Protein AF-A0A547L3U6-F1 (afdb_monomer)

Solvent-accessible surface area (backbone atoms only — not comparable to full-atom values): 7436 Å² total; per-residue (Å²): 135,58,73,70,59,54,54,52,52,52,54,49,54,49,52,53,51,51,55,55,46,50,54,51,51,52,53,52,50,51,53,48,51,51,52,52,48,46,75,75,32,57,69,50,43,13,51,45,28,63,40,38,70,60,52,52,52,50,51,53,53,52,52,51,52,50,51,52,50,53,49,53,49,51,51,53,51,49,55,51,42,58,74,77,47,84,51,69,66,59,55,49,50,54,52,50,53,49,52,54,50,50,51,51,52,50,51,52,51,52,52,51,51,51,51,53,51,50,45,45,74,37,28,35,49,88,77,38,42,72,57,75,73,82,88,127

pLDDT: mean 79.21, std 7.78, range [50.53, 88.44]

Structure (mmCIF, N/CA/C/O backbone):
data_AF-A0A547L3U6-F1
#
_entry.id   AF-A0A547L3U6-F1
#
loop_
_atom_site.group_PDB
_atom_site.id
_atom_site.type_symbol
_atom_site.label_atom_id
_atom_site.label_alt_id
_atom_site.label_comp_id
_atom_site.label_asym_id
_atom_site.label_entity_id
_atom_site.label_seq_id
_atom_site.pdbx_PDB_ins_code
_atom_site.Cartn_x
_atom_site.Cartn_y
_atom_site.Cartn_z
_atom_site.occupancy
_atom_site.B_iso_or_equiv
_atom_site.auth_seq_id
_atom_site.auth_comp_id
_atom_site.auth_asym_id
_atom_site.auth_atom_id
_atom_site.pdbx_PDB_model_num
ATOM 1 N N . MET A 1 1 ? 21.358 -6.675 -31.779 1.00 52.66 1 MET A N 1
ATOM 2 C CA . MET A 1 1 ? 21.592 -6.978 -30.351 1.00 52.66 1 MET A CA 1
ATOM 3 C C . MET A 1 1 ? 22.461 -8.216 -30.262 1.00 52.66 1 MET A C 1
ATOM 5 O O . MET A 1 1 ? 22.223 -9.149 -31.018 1.00 52.66 1 MET A O 1
ATOM 9 N N . THR A 1 2 ? 23.494 -8.208 -29.425 1.00 59.09 2 THR A N 1
ATOM 10 C CA . THR A 1 2 ? 24.312 -9.402 -29.169 1.00 59.09 2 THR A CA 1
ATOM 11 C C . THR A 1 2 ? 23.582 -10.297 -28.164 1.00 59.09 2 THR A C 1
ATOM 13 O O . THR A 1 2 ? 22.822 -9.799 -27.337 1.00 59.09 2 THR A O 1
ATOM 16 N N . ALA A 1 3 ? 23.788 -11.616 -28.205 1.00 62.16 3 ALA A N 1
ATOM 17 C CA . ALA A 1 3 ? 23.148 -12.536 -27.252 1.00 62.16 3 ALA A CA 1
ATOM 18 C C . ALA A 1 3 ? 23.397 -12.119 -25.783 1.00 62.16 3 ALA A C 1
ATOM 20 O O . ALA A 1 3 ? 22.480 -12.119 -24.970 1.00 62.16 3 ALA A O 1
ATOM 21 N N . ALA A 1 4 ? 24.595 -11.599 -25.491 1.00 62.72 4 ALA A N 1
ATOM 22 C CA . ALA A 1 4 ? 24.969 -11.083 -24.175 1.00 62.72 4 ALA A CA 1
ATOM 23 C C . ALA A 1 4 ? 24.121 -9.887 -23.689 1.00 62.72 4 ALA A C 1
ATOM 25 O O . ALA A 1 4 ? 23.861 -9.778 -22.492 1.00 62.72 4 ALA A O 1
ATOM 26 N N . SER A 1 5 ? 23.667 -8.995 -24.585 1.00 62.53 5 SER A N 1
ATOM 27 C CA . SER A 1 5 ? 22.801 -7.872 -24.189 1.00 62.53 5 SER A CA 1
ATOM 28 C C . SER A 1 5 ? 21.375 -8.334 -23.873 1.00 62.53 5 SER A C 1
ATOM 30 O O . SER A 1 5 ? 20.737 -7.785 -22.981 1.00 62.53 5 SER A O 1
ATOM 32 N N . SER A 1 6 ? 20.894 -9.370 -24.571 1.00 65.19 6 SER A N 1
ATOM 33 C CA . SER A 1 6 ? 19.581 -9.976 -24.319 1.00 65.19 6 SER A CA 1
ATOM 34 C C . SER A 1 6 ? 19.544 -10.707 -22.973 1.00 65.19 6 SER A C 1
ATOM 36 O O . SER A 1 6 ? 18.589 -10.553 -22.214 1.00 65.19 6 SER A O 1
ATOM 38 N N . ASP A 1 7 ? 20.597 -11.460 -22.644 1.00 72.81 7 ASP A N 1
ATOM 39 C CA . ASP A 1 7 ? 20.677 -12.206 -21.383 1.00 72.81 7 ASP A CA 1
ATOM 40 C C . ASP A 1 7 ? 20.774 -11.276 -20.163 1.00 72.81 7 ASP A C 1
ATOM 42 O O . ASP A 1 7 ? 20.123 -11.518 -19.143 1.00 72.81 7 ASP A O 1
ATOM 46 N N . MET A 1 8 ? 21.520 -10.167 -20.271 1.00 71.00 8 MET A N 1
ATOM 47 C CA . MET A 1 8 ? 21.554 -9.144 -19.217 1.00 71.00 8 MET A CA 1
ATOM 48 C C . MET A 1 8 ? 20.192 -8.470 -19.016 1.00 71.00 8 MET A C 1
ATOM 50 O O . MET A 1 8 ? 19.767 -8.304 -17.872 1.00 71.00 8 MET A O 1
ATOM 54 N N . ALA A 1 9 ? 19.492 -8.110 -20.096 1.00 65.25 9 ALA A N 1
ATOM 55 C CA . ALA A 1 9 ? 18.172 -7.486 -20.011 1.00 65.25 9 ALA A CA 1
ATOM 56 C C . ALA A 1 9 ? 17.134 -8.421 -19.362 1.00 65.25 9 ALA A C 1
ATOM 58 O O . ALA A 1 9 ? 16.342 -7.988 -18.522 1.00 65.25 9 ALA A O 1
ATOM 59 N N . LEU A 1 10 ? 17.178 -9.719 -19.685 1.00 72.06 10 LEU A N 1
ATOM 60 C CA . LEU A 1 10 ? 16.300 -10.727 -19.090 1.00 72.06 10 LEU A CA 1
ATOM 61 C C . LEU A 1 10 ? 16.578 -10.920 -17.589 1.00 72.06 10 LEU A C 1
ATOM 63 O O . LEU A 1 10 ? 15.647 -10.948 -16.781 1.00 72.06 10 LEU A O 1
ATOM 67 N N . ALA A 1 11 ? 17.854 -11.024 -17.203 1.00 76.19 11 ALA A N 1
ATOM 68 C CA . ALA A 1 11 ? 18.253 -11.150 -15.801 1.00 76.19 11 ALA A CA 1
ATOM 69 C C . ALA A 1 11 ? 17.851 -9.912 -14.981 1.00 76.19 11 ALA A C 1
ATOM 71 O O . ALA A 1 11 ? 17.347 -10.042 -13.863 1.00 76.19 11 ALA A O 1
ATOM 72 N N . TYR A 1 12 ? 18.014 -8.720 -15.558 1.00 71.75 12 TYR A N 1
ATOM 73 C CA . TYR A 1 12 ? 17.575 -7.462 -14.962 1.00 71.75 12 TYR A CA 1
ATOM 74 C C . TYR A 1 12 ? 16.058 -7.435 -14.738 1.00 71.75 12 TYR A C 1
ATOM 76 O O . TYR A 1 12 ? 15.601 -7.225 -13.613 1.00 71.75 12 TYR A O 1
ATOM 84 N N . ALA A 1 13 ? 15.274 -7.726 -15.782 1.00 69.06 13 ALA A N 1
ATOM 85 C CA . ALA A 1 13 ? 13.814 -7.738 -15.710 1.00 69.06 13 ALA A CA 1
ATOM 86 C C . ALA A 1 13 ? 13.291 -8.730 -14.657 1.00 69.06 13 ALA A C 1
ATOM 88 O O . ALA A 1 13 ? 12.346 -8.420 -13.927 1.00 69.06 13 ALA A O 1
ATOM 89 N N . LYS A 1 14 ? 13.933 -9.898 -14.533 1.00 75.69 14 LYS A N 1
ATOM 90 C CA . LYS A 1 14 ? 13.597 -10.901 -13.516 1.00 75.69 14 LYS A CA 1
ATOM 91 C C . LYS A 1 14 ? 13.845 -10.387 -12.096 1.00 75.69 14 LYS A C 1
ATOM 93 O O . LYS A 1 14 ? 12.939 -10.438 -11.270 1.00 75.69 14 LYS A O 1
ATOM 98 N N . ASN A 1 15 ? 15.031 -9.843 -11.826 1.00 78.00 15 ASN A N 1
ATOM 99 C CA . ASN A 1 15 ? 15.369 -9.315 -10.501 1.00 78.00 15 ASN A CA 1
ATOM 100 C C . ASN A 1 15 ? 14.458 -8.140 -10.102 1.00 78.00 15 ASN A C 1
ATOM 102 O O . ASN A 1 15 ? 14.024 -8.061 -8.953 1.00 78.00 15 ASN A O 1
ATOM 106 N N . TYR A 1 16 ? 14.119 -7.266 -11.056 1.00 70.38 16 TYR A N 1
ATOM 107 C CA . TYR A 1 16 ? 13.161 -6.177 -10.856 1.00 70.38 16 TYR A CA 1
ATOM 108 C C . TYR A 1 16 ? 11.767 -6.695 -10.471 1.00 70.38 16 TYR A C 1
ATOM 110 O O . TYR A 1 16 ? 11.128 -6.193 -9.538 1.00 70.38 16 TYR A O 1
ATOM 118 N N . TRP A 1 17 ? 11.2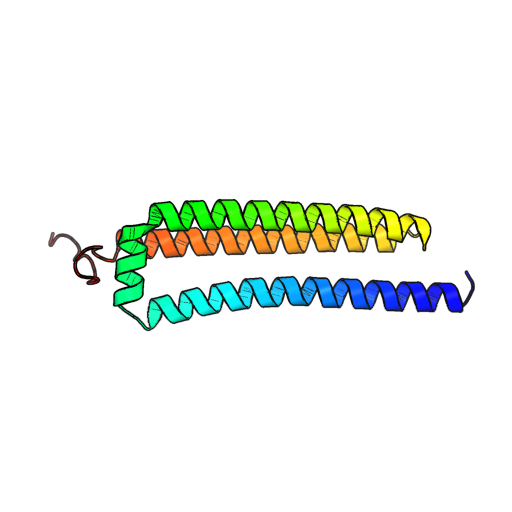86 -7.715 -11.184 1.00 74.31 17 TRP A N 1
ATOM 119 C CA . TRP A 1 17 ? 9.995 -8.332 -10.903 1.00 74.31 17 TRP A CA 1
ATOM 120 C C . TRP A 1 17 ? 9.967 -8.977 -9.513 1.00 74.31 17 TRP A C 1
ATOM 122 O O . TRP A 1 17 ? 9.042 -8.721 -8.738 1.00 74.31 17 TRP A O 1
ATOM 132 N N . ASP A 1 18 ? 11.009 -9.733 -9.168 1.00 77.31 18 ASP A N 1
ATOM 133 C CA . ASP A 1 18 ? 11.124 -10.432 -7.887 1.00 77.31 18 ASP A CA 1
ATOM 134 C C . ASP A 1 18 ? 11.219 -9.457 -6.703 1.00 77.31 18 ASP A C 1
ATOM 136 O O . ASP A 1 18 ? 10.468 -9.597 -5.733 1.00 77.31 18 ASP A O 1
ATOM 140 N N . ALA A 1 19 ? 12.056 -8.417 -6.796 1.00 73.88 19 ALA A N 1
ATOM 141 C CA . ALA A 1 19 ? 12.164 -7.384 -5.763 1.00 73.88 19 ALA A CA 1
ATOM 142 C C . ALA A 1 19 ? 10.831 -6.646 -5.563 1.00 73.88 19 ALA A C 1
ATOM 144 O O . ALA A 1 19 ? 10.369 -6.449 -4.436 1.00 73.88 19 ALA A O 1
ATOM 145 N N . GLY A 1 20 ? 10.159 -6.295 -6.663 1.00 71.44 20 GLY A N 1
ATOM 146 C CA . GLY A 1 20 ? 8.850 -5.658 -6.603 1.00 71.44 20 GLY A CA 1
ATOM 147 C C . GLY A 1 20 ? 7.764 -6.553 -5.997 1.00 71.44 20 GLY A C 1
ATOM 148 O O . GLY A 1 20 ? 6.915 -6.055 -5.258 1.00 71.44 20 GLY A O 1
ATOM 149 N N . ASN A 1 21 ? 7.789 -7.860 -6.261 1.00 77.94 21 ASN A N 1
ATOM 150 C CA . ASN A 1 21 ? 6.858 -8.814 -5.654 1.00 77.94 21 ASN A CA 1
ATOM 151 C C . ASN A 1 21 ? 7.127 -9.018 -4.164 1.00 77.94 21 ASN A C 1
ATOM 153 O O . ASN A 1 21 ? 6.176 -9.106 -3.390 1.00 77.94 21 ASN A O 1
ATOM 157 N N . GLN A 1 22 ? 8.390 -9.041 -3.735 1.00 76.62 22 GLN A N 1
ATOM 158 C CA . GLN A 1 22 ? 8.729 -9.117 -2.312 1.00 76.62 22 GLN A CA 1
ATOM 159 C C . GLN A 1 22 ? 8.166 -7.928 -1.531 1.00 76.62 22 GLN A C 1
ATOM 161 O O . GLN A 1 22 ? 7.585 -8.125 -0.464 1.00 76.62 22 GLN A O 1
ATOM 166 N N . VAL A 1 23 ? 8.256 -6.709 -2.077 1.00 71.75 23 VAL A N 1
ATOM 167 C CA . VAL A 1 23 ? 7.652 -5.516 -1.459 1.00 71.75 23 VAL A CA 1
ATOM 168 C C . VAL A 1 23 ? 6.141 -5.693 -1.299 1.00 71.75 23 VAL A C 1
ATOM 170 O O . VAL A 1 23 ? 5.604 -5.454 -0.218 1.00 71.75 23 VAL A O 1
ATOM 173 N N . VAL A 1 24 ? 5.458 -6.172 -2.341 1.00 71.50 24 VAL A N 1
ATOM 174 C CA . VAL A 1 24 ? 4.013 -6.435 -2.300 1.00 71.50 24 VAL A CA 1
ATOM 175 C C . VAL A 1 24 ? 3.668 -7.498 -1.248 1.00 71.50 24 VAL A C 1
ATOM 177 O O . VAL A 1 24 ? 2.778 -7.278 -0.427 1.00 71.50 24 VAL A O 1
ATOM 180 N N . ILE A 1 25 ? 4.389 -8.621 -1.215 1.00 79.19 25 ILE A N 1
ATOM 181 C CA . ILE A 1 25 ? 4.178 -9.699 -0.236 1.00 79.19 25 ILE A CA 1
ATOM 182 C C . ILE A 1 25 ? 4.375 -9.184 1.192 1.00 79.19 25 ILE A C 1
ATOM 184 O O . ILE A 1 25 ? 3.549 -9.470 2.056 1.00 79.19 25 ILE A O 1
ATOM 188 N N . LEU A 1 26 ? 5.420 -8.394 1.446 1.00 75.69 26 LEU A N 1
ATOM 189 C CA . LEU A 1 26 ? 5.668 -7.804 2.762 1.00 75.69 26 LEU A CA 1
ATOM 190 C C . LEU A 1 26 ? 4.536 -6.859 3.181 1.00 75.69 26 LEU A C 1
ATOM 192 O O . LEU A 1 26 ? 4.097 -6.906 4.328 1.00 75.69 26 LEU A O 1
ATOM 196 N N . MET A 1 27 ? 4.014 -6.046 2.258 1.00 71.00 27 MET A N 1
ATOM 197 C CA . MET A 1 27 ? 2.887 -5.146 2.527 1.00 71.00 27 MET A CA 1
ATOM 198 C C . MET A 1 27 ? 1.609 -5.898 2.900 1.00 71.00 27 MET A C 1
ATOM 200 O O . MET A 1 27 ? 0.962 -5.558 3.895 1.00 71.00 27 MET A O 1
ATOM 204 N N . PHE A 1 28 ? 1.253 -6.925 2.126 1.00 73.81 28 PHE A N 1
ATOM 205 C CA . PHE A 1 28 ? 0.072 -7.743 2.403 1.00 73.81 28 PHE A CA 1
ATOM 206 C C . PHE A 1 28 ? 0.253 -8.611 3.648 1.00 73.81 28 PHE A C 1
ATOM 208 O O . PHE A 1 28 ? -0.670 -8.713 4.453 1.00 73.81 28 PHE A O 1
ATOM 215 N N . GLY A 1 29 ? 1.441 -9.181 3.852 1.00 76.00 29 GLY A N 1
ATOM 216 C CA . GLY A 1 29 ? 1.781 -9.958 5.041 1.00 76.00 29 GLY A CA 1
ATOM 217 C C . GLY A 1 29 ? 1.698 -9.122 6.317 1.00 76.00 29 GLY A C 1
ATOM 218 O O . GLY A 1 29 ? 1.108 -9.566 7.300 1.00 76.00 29 GLY A O 1
ATOM 219 N N . LEU A 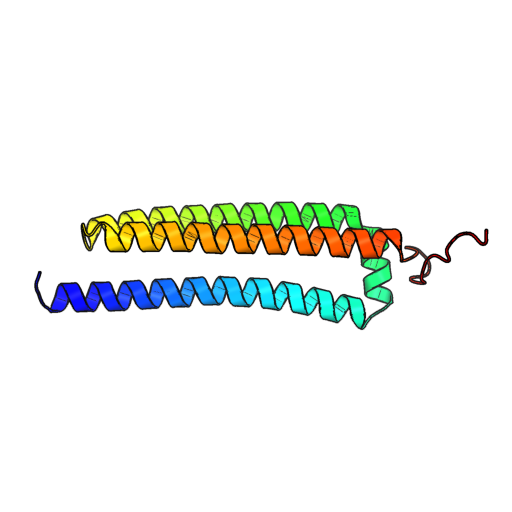1 30 ? 2.199 -7.883 6.289 1.00 75.38 30 LEU A N 1
ATOM 220 C CA . LEU A 1 30 ? 2.088 -6.951 7.412 1.00 75.38 30 LEU A CA 1
ATOM 221 C C . LEU A 1 30 ? 0.622 -6.592 7.694 1.00 75.38 30 LEU A C 1
ATOM 223 O O . LEU A 1 30 ? 0.189 -6.633 8.844 1.00 75.38 30 LEU A O 1
ATOM 227 N N . ALA A 1 31 ? -0.157 -6.277 6.655 1.00 72.62 31 ALA A N 1
ATOM 228 C CA . ALA A 1 31 ? -1.578 -5.974 6.810 1.00 72.62 31 ALA A CA 1
ATOM 229 C C . ALA A 1 31 ? -2.345 -7.168 7.400 1.00 72.62 31 ALA A C 1
ATOM 231 O O . ALA A 1 31 ? -3.102 -7.003 8.357 1.00 72.62 31 ALA A O 1
ATOM 232 N N . PHE A 1 32 ? -2.095 -8.377 6.891 1.00 77.88 32 PHE A N 1
ATOM 233 C CA . PHE A 1 32 ? -2.6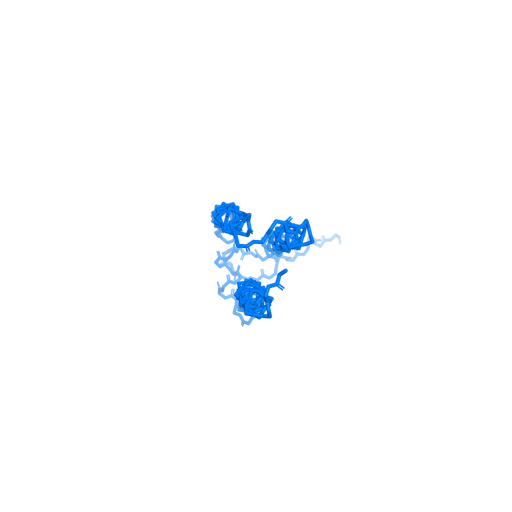70 -9.612 7.415 1.00 77.88 32 PHE A CA 1
ATOM 234 C C . PHE A 1 32 ? -2.280 -9.857 8.874 1.00 77.88 32 PHE A C 1
ATOM 236 O O . PHE A 1 32 ? -3.148 -10.159 9.688 1.00 77.88 32 PHE A O 1
ATOM 243 N N . ALA A 1 33 ? -1.009 -9.667 9.236 1.00 75.69 33 ALA A N 1
ATOM 244 C CA . ALA A 1 33 ? -0.548 -9.799 10.615 1.00 75.69 33 ALA A CA 1
ATOM 245 C C . ALA A 1 33 ? -1.275 -8.824 11.553 1.00 75.69 33 ALA A C 1
ATOM 247 O O . ALA A 1 33 ? -1.692 -9.218 12.644 1.00 75.69 33 ALA A O 1
ATOM 248 N N . VAL A 1 34 ? -1.498 -7.577 11.121 1.00 77.94 34 VAL A N 1
ATOM 249 C CA . VAL A 1 34 ? -2.286 -6.607 11.896 1.00 77.94 34 VAL A CA 1
ATOM 250 C C . VAL A 1 34 ? -3.737 -7.070 12.037 1.00 77.94 34 VAL A C 1
ATOM 252 O O . VAL A 1 34 ? -4.262 -7.052 13.150 1.00 77.94 34 VAL A O 1
ATOM 255 N N . TYR A 1 35 ? -4.376 -7.547 10.965 1.00 78.12 35 TYR A N 1
ATOM 256 C CA . TYR A 1 35 ? -5.740 -8.084 11.040 1.00 78.12 35 TYR A CA 1
ATOM 257 C C . TYR A 1 35 ? -5.856 -9.279 11.974 1.00 78.12 35 TYR A C 1
ATOM 259 O O . TYR A 1 35 ? -6.724 -9.299 12.845 1.00 78.12 35 TYR A O 1
ATOM 267 N N . TYR A 1 36 ? -4.959 -10.247 11.834 1.00 79.69 36 TYR A N 1
ATOM 268 C CA . TYR A 1 36 ? -4.923 -11.418 12.691 1.00 79.69 36 TYR A CA 1
ATOM 269 C C . TYR A 1 36 ? -4.751 -11.009 14.160 1.00 79.69 36 TYR A C 1
ATOM 271 O O . TYR A 1 36 ? -5.529 -11.422 15.019 1.00 79.69 36 TYR A O 1
ATOM 279 N N . THR A 1 37 ? -3.821 -10.095 14.445 1.00 80.50 37 THR A N 1
ATOM 280 C CA . THR A 1 37 ? -3.586 -9.583 15.804 1.00 80.50 37 THR A CA 1
ATOM 281 C C . THR A 1 37 ? -4.819 -8.876 16.377 1.00 80.50 37 THR A C 1
ATOM 283 O O . THR A 1 37 ? -5.164 -9.091 17.539 1.00 80.50 37 THR A O 1
ATOM 286 N N . LEU A 1 38 ? -5.534 -8.086 15.568 1.00 78.94 38 LEU A N 1
ATOM 287 C CA . LEU A 1 38 ? -6.794 -7.451 15.971 1.00 78.94 38 LEU A CA 1
ATOM 288 C C . LEU A 1 38 ? -7.865 -8.482 16.344 1.00 78.94 38 LEU A C 1
ATOM 290 O O . LEU A 1 38 ? -8.615 -8.261 17.288 1.00 78.94 38 LEU A O 1
ATOM 294 N N . THR A 1 39 ? -7.945 -9.604 15.628 1.00 77.50 39 THR A N 1
ATOM 295 C CA . THR A 1 39 ? -8.948 -10.643 15.919 1.00 77.50 39 THR A CA 1
ATOM 296 C C . THR A 1 39 ? -8.638 -11.461 17.172 1.00 77.50 39 THR A C 1
ATOM 298 O O . THR A 1 39 ? -9.565 -11.894 17.850 1.00 77.50 39 THR A O 1
ATOM 301 N N . GLN A 1 40 ? -7.358 -11.652 17.502 1.00 82.56 40 GLN A N 1
ATOM 302 C CA . GLN A 1 40 ? -6.934 -12.530 18.598 1.00 82.56 40 GLN A CA 1
ATOM 303 C C . GLN A 1 40 ? -6.932 -11.834 19.969 1.00 82.56 40 GLN A C 1
ATOM 305 O O . GLN A 1 40 ? -7.181 -12.476 20.988 1.00 82.56 40 GLN A O 1
ATOM 310 N N . TYR A 1 41 ? -6.680 -10.519 20.022 1.00 83.56 41 TYR A N 1
ATOM 311 C CA . TYR A 1 41 ? -6.433 -9.814 21.285 1.00 83.56 41 TYR A CA 1
ATOM 312 C C . TYR A 1 41 ? -7.402 -8.648 21.518 1.00 83.56 41 TYR A C 1
ATOM 314 O O . TYR A 1 41 ? -7.301 -7.583 20.905 1.00 83.56 41 TYR A O 1
ATOM 322 N N . LYS A 1 42 ? -8.300 -8.800 22.502 1.00 78.56 42 LYS A N 1
ATOM 323 C CA . LYS A 1 42 ? -9.261 -7.751 22.907 1.00 78.56 42 LYS A CA 1
ATOM 324 C C . LYS A 1 42 ? -8.586 -6.449 23.348 1.00 78.56 42 LYS A C 1
ATOM 326 O O . LYS A 1 42 ? -9.087 -5.361 23.072 1.00 78.56 42 LYS A O 1
ATOM 331 N N . GLU A 1 43 ? -7.431 -6.543 24.002 1.00 82.38 43 GLU A N 1
ATOM 332 C CA . GLU A 1 43 ? -6.662 -5.367 24.425 1.00 82.38 43 GLU A CA 1
ATOM 333 C C . GLU A 1 43 ? -6.186 -4.526 23.237 1.00 82.38 43 GLU A C 1
ATOM 335 O O . GLU A 1 43 ? -6.197 -3.294 23.303 1.00 82.38 43 GLU A O 1
ATOM 340 N N . VAL A 1 44 ? -5.834 -5.182 22.129 1.00 81.06 44 VAL A N 1
ATOM 341 C CA . VAL A 1 44 ? -5.411 -4.520 20.893 1.00 81.06 44 VAL A CA 1
ATOM 342 C C . VAL A 1 44 ? -6.601 -3.812 20.251 1.00 81.06 44 VAL A C 1
ATOM 344 O O . VAL A 1 44 ? -6.477 -2.641 19.901 1.00 81.06 44 VAL A O 1
ATOM 347 N N . LEU A 1 45 ? -7.780 -4.445 20.191 1.00 80.81 45 LEU A N 1
ATOM 348 C CA . LEU A 1 45 ? -9.016 -3.794 19.722 1.00 80.81 45 LEU A CA 1
ATOM 349 C C . LEU A 1 45 ? -9.345 -2.531 20.525 1.00 80.81 45 LEU A C 1
ATOM 351 O O . LEU A 1 45 ? -9.681 -1.496 19.943 1.00 80.81 45 LEU A O 1
ATOM 355 N N . ARG A 1 46 ? -9.191 -2.586 21.853 1.00 82.06 46 ARG A N 1
ATOM 356 C CA . ARG A 1 46 ? -9.386 -1.427 22.735 1.00 82.06 46 AR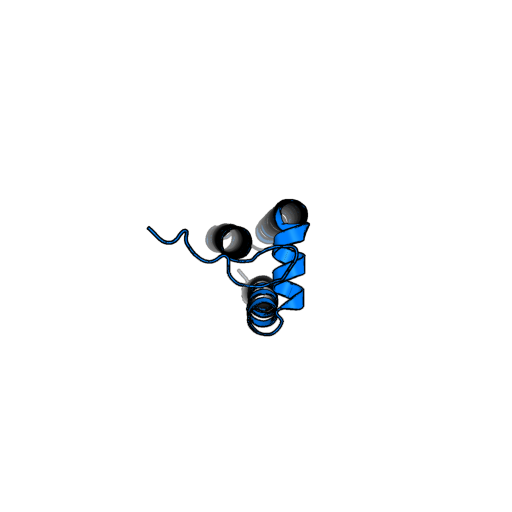G A CA 1
ATOM 357 C C . ARG A 1 46 ? -8.408 -0.297 22.406 1.00 82.06 46 ARG A C 1
ATOM 359 O O . ARG A 1 46 ? -8.824 0.848 22.233 1.00 82.06 46 ARG A O 1
ATOM 366 N N . LEU A 1 47 ? -7.114 -0.607 22.300 1.00 83.81 47 LEU A N 1
ATOM 367 C CA . LEU A 1 47 ? -6.081 0.375 21.953 1.00 83.81 47 LEU A CA 1
ATOM 368 C C . LEU A 1 47 ? -6.322 0.985 20.569 1.00 83.81 47 LEU A C 1
ATOM 370 O O . LEU A 1 47 ? -6.151 2.191 20.392 1.00 83.81 47 LEU A O 1
ATOM 374 N N . VAL A 1 48 ? -6.768 0.176 19.613 1.00 83.38 48 VAL A N 1
ATOM 375 C CA . VAL A 1 48 ? -7.099 0.623 18.261 1.00 83.38 48 VAL A CA 1
ATOM 376 C C . VAL A 1 48 ? -8.312 1.544 18.256 1.00 83.38 48 VAL A C 1
ATOM 378 O O . VAL A 1 48 ? -8.241 2.607 17.643 1.00 83.38 48 VAL A O 1
ATOM 381 N N . SER A 1 49 ? -9.376 1.216 18.992 1.00 82.06 49 SER A N 1
ATOM 382 C CA . SER A 1 49 ? -10.533 2.108 19.151 1.00 82.06 49 SER A CA 1
ATOM 383 C C . SER A 1 49 ? -10.118 3.441 19.795 1.00 82.06 49 SER A C 1
ATOM 385 O O . SER A 1 49 ? -10.431 4.517 19.274 1.00 82.06 49 SER A O 1
ATOM 387 N N . LYS A 1 50 ? -9.296 3.391 20.855 1.00 85.12 50 LYS A N 1
ATOM 388 C CA . LYS A 1 50 ? -8.799 4.575 21.574 1.00 85.12 50 LYS A CA 1
ATOM 389 C C . LYS A 1 50 ? -7.902 5.478 20.719 1.00 85.12 50 LYS A C 1
ATOM 391 O O . LYS A 1 50 ? -8.033 6.700 20.768 1.00 85.12 50 LYS A O 1
ATOM 396 N N . TYR A 1 51 ? -6.988 4.904 19.938 1.00 86.62 51 TYR A N 1
ATOM 397 C CA . TYR A 1 51 ? -6.004 5.649 19.143 1.00 86.62 51 TYR A CA 1
ATOM 398 C C . TYR A 1 51 ? -6.324 5.699 17.648 1.00 86.62 51 TYR A C 1
ATOM 400 O O . TYR A 1 51 ? -5.457 6.060 16.849 1.00 86.62 51 TYR A O 1
ATOM 408 N N . ASN A 1 52 ? -7.568 5.412 17.262 1.00 84.00 52 ASN A N 1
ATOM 409 C CA . ASN A 1 52 ? -7.975 5.255 15.868 1.00 84.00 52 ASN A CA 1
ATOM 410 C C . ASN A 1 52 ? -7.519 6.410 14.961 1.00 84.00 52 ASN A C 1
ATOM 412 O O . ASN A 1 52 ? -6.976 6.187 13.885 1.00 84.00 52 ASN A O 1
ATOM 416 N N . PHE A 1 53 ? -7.675 7.661 15.407 1.00 81.62 53 PHE A N 1
ATOM 417 C CA . PHE A 1 53 ? -7.259 8.828 14.620 1.00 81.62 53 PHE A CA 1
ATOM 418 C C . PHE A 1 53 ? -5.741 8.881 14.382 1.00 81.62 53 PHE A C 1
ATOM 420 O O . PHE A 1 53 ? -5.296 9.180 13.273 1.00 81.62 53 PHE A O 1
ATOM 427 N N . ARG A 1 54 ? -4.938 8.552 15.404 1.00 86.50 54 ARG A N 1
ATOM 428 C CA . ARG A 1 54 ? -3.473 8.495 15.281 1.00 86.50 54 ARG A CA 1
ATOM 429 C C . ARG A 1 54 ? -3.052 7.363 14.348 1.00 86.50 54 ARG A C 1
ATOM 431 O O . ARG A 1 54 ? -2.176 7.581 13.520 1.00 86.50 54 ARG A O 1
ATOM 438 N N . LEU A 1 55 ? -3.709 6.205 14.443 1.00 84.50 55 LEU A N 1
ATOM 439 C CA . LEU A 1 55 ? -3.454 5.059 13.570 1.00 84.50 55 LEU A CA 1
ATOM 440 C C . LEU A 1 55 ? -3.795 5.372 12.110 1.00 84.50 55 LEU A C 1
ATOM 442 O O . LEU A 1 55 ? -2.968 5.121 11.245 1.00 84.50 55 LEU A O 1
ATOM 446 N N . ILE A 1 56 ? -4.942 6.003 11.832 1.00 85.50 56 ILE A N 1
ATOM 447 C CA . ILE A 1 56 ? -5.298 6.441 10.472 1.00 85.50 56 ILE A CA 1
ATOM 448 C C . ILE A 1 56 ? -4.241 7.404 9.923 1.00 85.50 56 ILE A C 1
ATOM 450 O O . ILE A 1 56 ? -3.774 7.228 8.800 1.00 85.50 56 ILE A O 1
ATOM 454 N N . ARG A 1 57 ? -3.839 8.413 10.706 1.00 87.44 57 ARG A N 1
ATOM 455 C CA . ARG A 1 57 ? -2.833 9.389 10.268 1.00 87.44 57 ARG A CA 1
ATOM 456 C C . ARG A 1 57 ? -1.482 8.726 9.997 1.00 87.44 57 ARG A C 1
ATOM 458 O O . ARG A 1 57 ? -0.869 9.031 8.979 1.00 87.44 57 ARG A O 1
ATOM 465 N N . LEU A 1 58 ? -1.039 7.829 10.878 1.00 86.62 58 LEU A N 1
ATOM 466 C CA . LEU A 1 58 ? 0.200 7.077 10.696 1.00 86.62 58 LEU A CA 1
ATOM 467 C C . LEU A 1 58 ? 0.143 6.252 9.409 1.00 86.62 58 LEU A C 1
ATOM 469 O O . LEU A 1 58 ? 1.042 6.365 8.586 1.00 86.62 58 LEU A O 1
ATOM 473 N N . THR A 1 59 ? -0.947 5.515 9.182 1.00 84.44 59 THR A N 1
ATOM 474 C CA . THR A 1 59 ? -1.147 4.740 7.954 1.00 84.44 59 THR A CA 1
ATOM 475 C C . THR A 1 59 ? -1.097 5.618 6.713 1.00 84.44 59 THR A C 1
ATOM 477 O O . THR A 1 59 ? -0.423 5.257 5.755 1.00 84.44 59 THR A O 1
ATOM 480 N N . LEU A 1 60 ? -1.762 6.775 6.708 1.00 87.50 60 LEU A N 1
ATOM 481 C CA . LEU A 1 60 ? -1.722 7.685 5.561 1.00 87.50 60 LEU A CA 1
ATOM 482 C C . LEU A 1 60 ? -0.303 8.200 5.292 1.00 87.50 60 LEU A C 1
ATOM 484 O O . LEU A 1 60 ? 0.141 8.169 4.149 1.00 87.50 60 LEU A O 1
ATOM 488 N N . ILE A 1 61 ? 0.426 8.619 6.331 1.00 88.44 61 ILE A N 1
ATOM 489 C CA . ILE A 1 61 ? 1.809 9.103 6.198 1.00 88.44 61 ILE A CA 1
ATOM 490 C C . ILE A 1 61 ? 2.728 7.984 5.693 1.00 88.44 61 ILE A C 1
ATOM 492 O O . ILE A 1 61 ? 3.483 8.196 4.748 1.00 88.44 61 ILE A O 1
ATOM 496 N N . SER A 1 62 ? 2.644 6.788 6.278 1.00 82.31 62 SER A N 1
ATOM 497 C CA . SER A 1 62 ? 3.460 5.642 5.873 1.00 82.31 62 SER A CA 1
ATOM 498 C C . SER A 1 62 ? 3.170 5.213 4.435 1.00 82.31 62 SER A C 1
ATOM 500 O O . SER A 1 62 ? 4.107 4.958 3.685 1.00 82.31 62 SER A O 1
ATOM 502 N N . ASN A 1 63 ? 1.902 5.183 4.014 1.00 86.00 63 ASN A N 1
ATOM 503 C CA . ASN A 1 63 ? 1.550 4.830 2.636 1.00 86.00 63 ASN A CA 1
ATOM 504 C C . ASN A 1 63 ? 1.942 5.928 1.635 1.00 86.00 63 ASN A C 1
ATOM 506 O O . ASN A 1 63 ? 2.388 5.602 0.541 1.00 86.00 63 ASN A O 1
ATOM 510 N N . LEU A 1 64 ? 1.860 7.212 2.001 1.00 87.69 64 LEU A N 1
ATOM 511 C CA . LEU A 1 64 ? 2.389 8.300 1.167 1.00 87.69 64 LEU A CA 1
ATOM 512 C C . LEU A 1 64 ? 3.907 8.195 0.990 1.00 87.69 64 LEU A C 1
ATOM 514 O O . LEU A 1 64 ? 4.403 8.347 -0.125 1.00 87.69 64 LEU A O 1
ATOM 518 N N . LEU A 1 65 ? 4.640 7.887 2.064 1.00 86.06 65 LEU A N 1
ATOM 519 C CA . LEU A 1 65 ? 6.082 7.654 1.998 1.00 86.06 65 LEU A CA 1
ATOM 520 C C . LEU A 1 65 ? 6.410 6.458 1.093 1.00 86.06 65 LEU A C 1
ATOM 522 O O . LEU A 1 65 ? 7.301 6.547 0.254 1.00 86.06 65 LEU A O 1
ATOM 526 N N . LEU A 1 66 ? 5.664 5.360 1.219 1.00 84.38 66 LEU A N 1
ATOM 527 C CA . LEU A 1 66 ? 5.818 4.182 0.363 1.00 84.38 66 LEU A CA 1
ATOM 528 C C . LEU A 1 66 ? 5.524 4.492 -1.108 1.00 84.38 66 LEU A C 1
ATOM 530 O O . LEU A 1 66 ? 6.263 4.040 -1.978 1.00 84.38 66 LEU A O 1
ATOM 534 N N . LEU A 1 67 ? 4.501 5.299 -1.398 1.00 86.81 67 LEU A N 1
ATOM 535 C CA . LEU A 1 67 ? 4.208 5.745 -2.759 1.00 86.81 67 LEU A CA 1
ATOM 536 C C . LEU A 1 67 ? 5.344 6.605 -3.329 1.00 86.81 67 LEU A C 1
ATOM 538 O O . LEU A 1 67 ? 5.728 6.419 -4.482 1.00 86.81 67 LEU A O 1
ATOM 542 N N . ALA A 1 68 ? 5.915 7.505 -2.524 1.00 86.38 68 ALA A N 1
ATOM 543 C CA . ALA A 1 68 ? 7.068 8.308 -2.924 1.00 86.38 68 ALA A CA 1
ATOM 544 C C . ALA A 1 68 ? 8.304 7.436 -3.207 1.00 86.38 68 ALA A C 1
ATOM 546 O O . ALA A 1 68 ? 8.994 7.655 -4.200 1.00 86.38 68 ALA A O 1
ATOM 547 N N . LEU A 1 69 ? 8.555 6.408 -2.391 1.00 84.25 69 LEU A N 1
ATOM 548 C CA . LEU A 1 69 ? 9.634 5.445 -2.631 1.00 84.25 69 LEU A CA 1
ATOM 549 C C . LEU A 1 69 ? 9.399 4.626 -3.907 1.00 84.25 69 LEU A C 1
ATOM 551 O O . LEU A 1 69 ? 10.322 4.474 -4.704 1.00 84.25 69 LEU A O 1
ATOM 555 N N . LEU A 1 70 ? 8.170 4.152 -4.140 1.00 85.56 70 LEU A N 1
ATOM 556 C CA . LEU A 1 70 ? 7.798 3.467 -5.383 1.00 85.56 70 LEU A CA 1
ATOM 557 C C . LEU A 1 70 ? 7.991 4.367 -6.606 1.00 85.56 70 LEU A C 1
ATOM 559 O O . LEU A 1 70 ? 8.433 3.892 -7.649 1.00 85.56 70 LEU A O 1
ATOM 563 N N . TRP A 1 71 ? 7.683 5.658 -6.478 1.00 86.88 71 TRP A N 1
ATOM 564 C CA . TRP A 1 71 ? 7.907 6.639 -7.534 1.00 86.88 71 TRP A CA 1
ATOM 565 C C . TRP A 1 71 ? 9.397 6.829 -7.829 1.00 86.88 71 TRP A C 1
ATOM 567 O O . TRP A 1 71 ? 9.800 6.737 -8.986 1.00 86.88 71 TRP A O 1
ATOM 577 N N . ILE A 1 72 ? 10.222 7.035 -6.796 1.00 86.19 72 ILE A N 1
ATOM 578 C CA . ILE A 1 72 ? 11.680 7.168 -6.946 1.00 86.19 72 ILE A CA 1
ATOM 579 C C . ILE A 1 72 ? 12.255 5.920 -7.623 1.00 86.19 72 ILE A C 1
ATOM 581 O O . ILE A 1 72 ? 13.010 6.042 -8.588 1.00 86.19 72 ILE A O 1
ATOM 585 N N . LEU A 1 73 ? 11.843 4.731 -7.176 1.00 83.19 73 LEU A N 1
ATOM 586 C CA . LEU A 1 73 ? 12.258 3.463 -7.770 1.00 83.19 73 LEU A CA 1
ATOM 587 C C . LEU A 1 73 ? 11.843 3.396 -9.243 1.00 83.19 73 LEU A C 1
ATOM 589 O O . LEU A 1 73 ? 12.689 3.167 -10.093 1.00 83.19 73 LEU A O 1
ATOM 593 N N . ASN A 1 74 ? 10.590 3.716 -9.576 1.00 84.75 74 ASN A N 1
ATOM 594 C CA . ASN A 1 74 ? 10.132 3.777 -10.965 1.00 84.75 74 ASN A CA 1
ATOM 595 C C . ASN A 1 74 ? 10.971 4.739 -11.824 1.00 84.75 74 ASN A C 1
ATOM 597 O O . ASN A 1 74 ? 11.323 4.396 -12.951 1.00 84.75 74 ASN A O 1
ATOM 601 N N . THR A 1 75 ? 11.322 5.923 -11.308 1.00 86.50 75 THR A N 1
ATOM 602 C CA . THR A 1 75 ? 12.147 6.888 -12.054 1.00 86.50 75 THR A CA 1
ATOM 603 C C . THR A 1 75 ? 13.575 6.402 -12.288 1.00 86.50 75 THR A C 1
ATOM 605 O O . THR A 1 75 ? 14.076 6.532 -13.403 1.00 86.50 75 THR A O 1
ATOM 608 N N . GLN A 1 76 ? 14.212 5.806 -11.277 1.00 84.75 76 GLN A N 1
ATOM 609 C CA . GLN A 1 76 ? 15.568 5.263 -11.391 1.00 84.75 76 GLN A CA 1
ATOM 610 C C . GLN A 1 76 ? 15.598 4.082 -12.365 1.00 84.75 76 GLN A C 1
ATOM 612 O O . GLN A 1 76 ? 16.442 4.022 -13.252 1.00 84.75 76 GLN A O 1
ATOM 617 N N . GLU A 1 77 ? 14.613 3.196 -12.265 1.00 80.31 77 GLU A N 1
ATOM 618 C CA . GLU A 1 77 ? 14.463 2.024 -13.129 1.00 80.31 77 GLU A CA 1
ATOM 619 C C . GLU A 1 77 ? 14.189 2.416 -14.583 1.00 80.31 77 GLU A C 1
ATOM 621 O O . GLU A 1 77 ? 14.780 1.854 -15.499 1.00 80.31 77 GLU A O 1
ATOM 626 N N . THR A 1 78 ? 13.352 3.433 -14.809 1.00 83.81 78 THR A N 1
ATOM 627 C CA . THR A 1 78 ? 13.109 3.979 -16.154 1.00 83.81 78 THR A CA 1
ATOM 628 C C . THR A 1 78 ? 14.395 4.558 -16.750 1.00 83.81 78 THR A C 1
ATOM 630 O O . THR A 1 78 ? 14.690 4.306 -17.917 1.00 83.81 78 THR A O 1
ATOM 633 N N . ALA A 1 79 ? 15.184 5.295 -15.958 1.00 83.44 79 ALA A N 1
ATOM 634 C CA . ALA A 1 79 ? 16.452 5.865 -16.409 1.00 83.44 79 ALA A CA 1
ATOM 635 C C . ALA A 1 79 ? 17.487 4.779 -16.753 1.00 83.44 79 ALA A C 1
ATOM 637 O O . ALA A 1 79 ? 18.134 4.856 -17.795 1.00 83.44 79 ALA A O 1
ATOM 638 N N . VAL A 1 80 ? 17.610 3.738 -15.924 1.00 80.69 80 VAL A N 1
ATOM 639 C CA . VAL A 1 80 ? 18.510 2.603 -16.189 1.00 80.69 80 VAL A CA 1
ATOM 640 C C . VAL A 1 80 ? 18.053 1.818 -17.418 1.00 80.69 80 VAL A C 1
ATOM 642 O O . VAL A 1 80 ? 18.870 1.521 -18.290 1.00 80.69 80 VAL A O 1
ATOM 645 N N . ALA A 1 81 ? 16.755 1.536 -17.543 1.00 79.44 81 ALA A N 1
ATOM 646 C CA . ALA A 1 81 ? 16.204 0.820 -18.689 1.00 79.44 81 ALA A CA 1
ATOM 647 C C . ALA A 1 81 ? 16.491 1.546 -20.011 1.00 79.44 81 ALA A C 1
ATOM 649 O O . ALA A 1 81 ? 16.930 0.905 -20.962 1.00 79.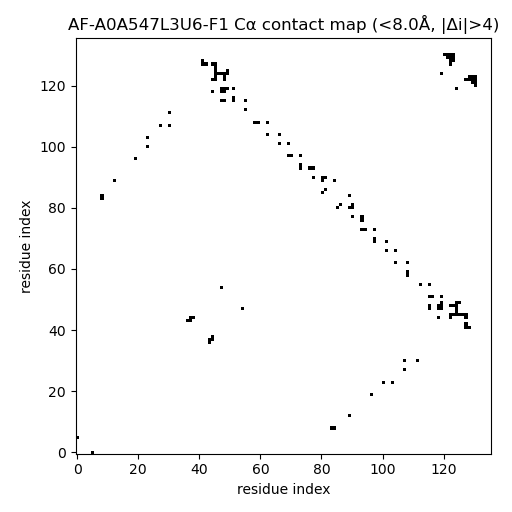44 81 ALA A O 1
ATOM 650 N N . GLN A 1 82 ? 16.347 2.877 -20.052 1.00 78.75 82 GLN A N 1
ATOM 651 C CA . GLN A 1 82 ? 16.680 3.686 -21.232 1.00 78.75 82 GLN A CA 1
ATOM 652 C C . GLN A 1 82 ? 18.158 3.585 -21.645 1.00 78.75 82 GLN A C 1
ATOM 654 O O . GLN A 1 82 ? 18.460 3.669 -22.834 1.00 78.75 82 GLN A O 1
ATOM 659 N N . ILE A 1 83 ? 19.072 3.396 -20.688 1.00 78.44 83 ILE A N 1
ATOM 660 C CA . ILE A 1 83 ? 20.513 3.251 -20.950 1.00 78.44 83 ILE A CA 1
ATOM 661 C C . ILE A 1 83 ? 20.844 1.837 -21.452 1.00 78.44 83 ILE A C 1
ATOM 663 O O . ILE A 1 83 ? 21.681 1.679 -22.339 1.00 78.44 83 ILE A O 1
ATOM 667 N N . VAL A 1 84 ? 20.208 0.806 -20.886 1.00 70.81 84 VAL A N 1
ATOM 668 C CA . VAL A 1 84 ? 20.529 -0.604 -21.172 1.00 70.81 84 VAL A CA 1
ATOM 669 C C . VAL A 1 84 ? 19.854 -1.099 -22.452 1.00 70.81 84 VAL A C 1
ATOM 671 O O . VAL A 1 84 ? 20.447 -1.877 -23.204 1.00 70.81 84 VAL A O 1
ATOM 674 N N . THR A 1 85 ? 18.611 -0.695 -22.726 1.00 66.44 85 THR A N 1
ATOM 675 C CA . THR A 1 85 ? 17.858 -1.168 -23.897 1.00 66.44 85 THR A CA 1
ATOM 676 C C . THR A 1 85 ? 16.775 -0.156 -24.303 1.00 66.44 85 THR A C 1
ATOM 678 O O . THR A 1 85 ? 15.853 0.087 -23.531 1.00 66.44 85 THR A O 1
ATOM 681 N N . PRO A 1 86 ? 16.790 0.384 -25.537 1.00 63.16 86 PRO A N 1
ATOM 682 C CA . PRO A 1 86 ? 15.776 1.329 -26.018 1.00 63.16 86 PRO A CA 1
ATOM 683 C C . PRO A 1 86 ? 14.441 0.657 -26.403 1.00 63.16 86 PRO A C 1
ATOM 685 O O . PRO A 1 86 ? 13.669 1.209 -27.180 1.00 63.16 86 PRO A O 1
ATOM 688 N N . GLU A 1 87 ? 14.161 -0.553 -25.913 1.00 71.81 87 GLU A N 1
ATOM 689 C CA . GLU A 1 87 ? 12.916 -1.253 -26.228 1.00 71.81 87 GLU A CA 1
ATOM 690 C C . GLU A 1 87 ? 11.744 -0.697 -25.416 1.00 71.81 87 GLU A C 1
ATOM 692 O O . GLU A 1 87 ? 11.678 -0.825 -24.190 1.00 71.81 87 GLU A O 1
ATOM 697 N N . ASP A 1 88 ? 10.740 -0.183 -26.128 1.00 76.56 88 ASP A N 1
ATOM 698 C CA . ASP A 1 88 ? 9.494 0.335 -25.550 1.00 76.56 88 ASP A CA 1
ATOM 699 C C . ASP A 1 88 ? 8.730 -0.692 -24.699 1.00 76.56 88 ASP A C 1
ATOM 701 O O . ASP A 1 88 ? 7.866 -0.325 -23.897 1.00 76.56 88 ASP A O 1
ATOM 705 N N . ALA A 1 89 ? 8.978 -1.988 -24.902 1.00 74.25 89 ALA A N 1
ATOM 706 C CA . ALA A 1 89 ? 8.330 -3.058 -24.153 1.00 74.25 89 ALA A CA 1
ATOM 707 C C . ALA A 1 89 ? 8.774 -3.072 -22.680 1.00 74.25 89 ALA A C 1
ATOM 709 O O . ALA A 1 89 ? 7.928 -3.190 -21.790 1.00 74.25 89 ALA A O 1
ATOM 710 N N . LEU A 1 90 ? 10.072 -2.881 -22.413 1.00 75.38 90 LEU A N 1
ATOM 711 C CA . LEU A 1 90 ? 10.623 -2.880 -21.056 1.00 75.38 90 LEU A CA 1
ATOM 712 C C . LEU A 1 90 ? 10.139 -1.658 -20.263 1.00 75.38 90 LEU A C 1
ATOM 714 O O . LEU A 1 90 ? 9.693 -1.791 -19.124 1.00 75.38 90 LEU A O 1
ATOM 718 N N . LEU A 1 91 ? 10.131 -0.481 -20.895 1.00 79.75 91 LEU A N 1
ATOM 719 C CA . LEU A 1 91 ? 9.627 0.754 -20.284 1.00 79.75 91 LEU A CA 1
ATOM 720 C C . LEU A 1 91 ? 8.132 0.657 -19.948 1.00 79.75 91 LEU A C 1
ATOM 722 O O . LEU A 1 91 ? 7.706 1.069 -18.866 1.00 79.75 91 LEU A O 1
ATOM 726 N N . 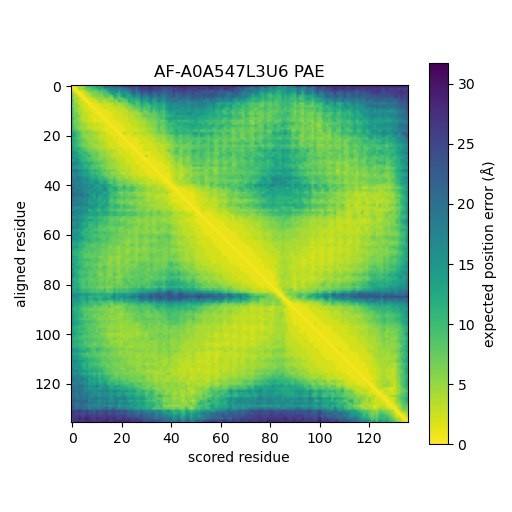ARG A 1 92 ? 7.331 0.049 -20.834 1.00 81.88 92 ARG A N 1
ATOM 727 C CA . ARG A 1 92 ? 5.912 -0.228 -20.563 1.00 81.88 92 ARG A CA 1
ATOM 728 C C . ARG A 1 92 ? 5.719 -1.210 -19.410 1.00 81.88 92 ARG A C 1
ATOM 730 O O . ARG A 1 92 ? 4.817 -1.000 -18.601 1.00 81.88 92 ARG A O 1
ATOM 737 N N . ALA A 1 93 ? 6.553 -2.243 -19.305 1.00 79.38 93 ALA A N 1
ATOM 738 C CA . ALA A 1 93 ? 6.488 -3.204 -18.206 1.00 79.38 93 ALA A CA 1
ATOM 739 C C . ALA A 1 93 ? 6.817 -2.557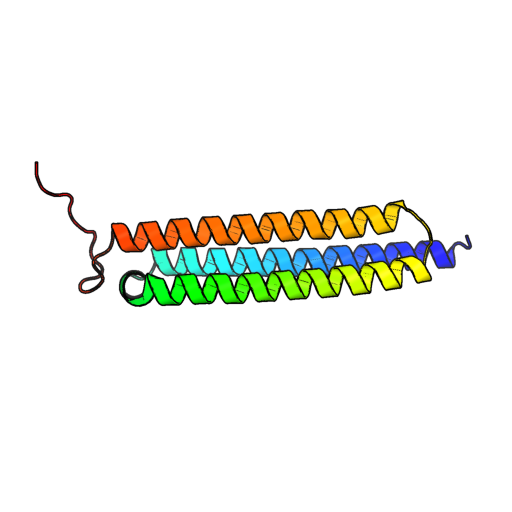 -16.849 1.00 79.38 93 ALA A C 1
ATOM 741 O O . ALA A 1 93 ? 6.113 -2.807 -15.869 1.00 79.38 93 ALA A O 1
ATOM 742 N N . ILE A 1 94 ? 7.826 -1.680 -16.798 1.00 82.31 94 ILE A N 1
ATOM 743 C CA . ILE A 1 94 ? 8.182 -0.906 -15.596 1.00 82.31 94 ILE A CA 1
ATOM 744 C C . ILE A 1 94 ? 7.010 -0.008 -15.175 1.00 82.31 94 ILE A C 1
ATOM 746 O O . ILE A 1 94 ? 6.562 -0.078 -14.028 1.00 82.31 94 ILE A O 1
ATOM 750 N N . ALA A 1 95 ? 6.442 0.751 -16.118 1.00 84.00 95 ALA A N 1
ATOM 751 C CA . ALA A 1 95 ? 5.293 1.615 -15.853 1.00 84.00 95 ALA A CA 1
ATOM 752 C C . ALA A 1 95 ? 4.063 0.818 -15.377 1.00 84.00 95 ALA A C 1
ATOM 754 O O . ALA A 1 95 ? 3.439 1.173 -14.377 1.00 84.00 95 ALA A O 1
ATOM 755 N N . ALA A 1 96 ? 3.735 -0.296 -16.040 1.00 83.94 96 ALA A N 1
ATOM 756 C CA . ALA A 1 96 ? 2.645 -1.179 -15.627 1.00 83.94 96 ALA A CA 1
ATOM 757 C C . ALA A 1 96 ? 2.881 -1.753 -14.219 1.00 83.94 96 ALA A C 1
ATOM 759 O O . ALA A 1 96 ? 1.970 -1.755 -13.390 1.00 83.94 96 ALA A O 1
ATOM 760 N N . GLY A 1 97 ? 4.113 -2.172 -13.919 1.00 83.06 97 GLY A N 1
ATOM 761 C CA . GLY A 1 97 ? 4.511 -2.641 -12.595 1.00 83.06 97 GLY A CA 1
ATOM 762 C C . GLY A 1 97 ? 4.338 -1.570 -11.518 1.00 83.06 97 GLY A C 1
ATOM 763 O O . GLY A 1 97 ? 3.870 -1.875 -10.420 1.00 83.06 97 GLY A O 1
ATOM 764 N N . PHE A 1 98 ? 4.660 -0.310 -11.816 1.00 85.88 98 PHE A N 1
ATOM 765 C CA . PHE A 1 98 ? 4.383 0.810 -10.917 1.00 85.88 98 PHE A CA 1
ATOM 766 C C . PHE A 1 98 ? 2.879 0.983 -10.670 1.00 85.88 98 PHE A C 1
ATOM 768 O O . PHE A 1 98 ? 2.465 1.020 -9.510 1.00 85.88 98 PHE A O 1
ATOM 775 N N . TYR A 1 99 ? 2.054 1.023 -11.722 1.00 86.50 99 TYR A N 1
ATOM 776 C CA . TYR A 1 99 ? 0.605 1.203 -11.574 1.00 86.50 99 TYR A CA 1
ATOM 777 C C . TYR A 1 99 ? -0.044 0.078 -10.769 1.00 86.50 99 TYR A C 1
ATOM 779 O O . TYR A 1 99 ? -0.812 0.362 -9.855 1.00 86.50 99 TYR A O 1
ATOM 787 N N . ILE A 1 100 ? 0.310 -1.183 -11.035 1.00 85.44 100 ILE A N 1
ATOM 788 C CA . ILE A 1 100 ? -0.209 -2.332 -10.279 1.00 85.44 100 ILE A CA 1
ATOM 789 C C . ILE A 1 100 ? 0.145 -2.195 -8.793 1.00 85.44 100 ILE A C 1
ATOM 791 O O . ILE A 1 100 ? -0.730 -2.314 -7.935 1.00 85.44 100 ILE A O 1
ATOM 795 N N . ARG A 1 101 ? 1.408 -1.890 -8.469 1.00 84.12 101 ARG A N 1
ATOM 796 C CA . ARG A 1 101 ? 1.861 -1.732 -7.076 1.00 84.12 101 ARG A CA 1
ATOM 797 C C . ARG A 1 101 ? 1.191 -0.544 -6.387 1.00 84.12 101 ARG A C 1
ATOM 799 O O . ARG A 1 101 ? 0.771 -0.672 -5.240 1.00 84.12 101 ARG A O 1
ATOM 806 N N . ALA A 1 102 ? 1.025 0.578 -7.085 1.00 86.81 102 ALA A N 1
ATOM 807 C CA . ALA A 1 102 ? 0.305 1.740 -6.574 1.00 86.81 102 ALA A CA 1
ATOM 808 C C . ALA A 1 102 ? -1.181 1.426 -6.323 1.00 86.81 102 ALA A C 1
ATOM 810 O O . ALA A 1 102 ? -1.713 1.779 -5.271 1.00 86.81 102 ALA A O 1
ATOM 811 N N . SER A 1 103 ? -1.850 0.708 -7.229 1.00 86.31 103 SER A N 1
ATOM 812 C CA . SER A 1 103 ? -3.235 0.263 -7.037 1.00 86.31 103 SER A CA 1
ATOM 813 C C . SER A 1 103 ? -3.376 -0.681 -5.842 1.00 86.31 103 SER A C 1
ATOM 815 O O . SER A 1 103 ? -4.302 -0.518 -5.049 1.00 86.31 103 SER A O 1
ATOM 817 N N . LEU A 1 104 ? -2.442 -1.622 -5.664 1.00 85.81 104 LEU A N 1
ATOM 818 C CA . LEU A 1 104 ? -2.419 -2.517 -4.501 1.00 85.81 104 LEU A CA 1
ATOM 819 C C . LEU A 1 104 ? -2.200 -1.743 -3.195 1.00 85.81 104 LEU A C 1
ATOM 821 O O . LEU A 1 104 ? -2.894 -1.999 -2.212 1.00 85.81 104 LEU A O 1
ATOM 825 N N . LEU A 1 105 ? -1.297 -0.759 -3.194 1.00 86.00 105 LEU A N 1
ATOM 826 C CA . LEU A 1 105 ? -1.052 0.125 -2.054 1.00 86.00 105 LEU A CA 1
ATOM 827 C C . LEU A 1 105 ? -2.314 0.896 -1.648 1.00 86.00 105 LEU A C 1
ATOM 829 O O . LEU A 1 105 ? -2.681 0.936 -0.469 1.00 86.00 105 LEU A O 1
ATOM 833 N N . ILE A 1 106 ? -2.994 1.489 -2.631 1.00 87.62 106 ILE A N 1
ATOM 834 C CA . ILE A 1 106 ? -4.243 2.226 -2.426 1.00 87.62 106 ILE A CA 1
ATOM 835 C C . ILE A 1 106 ? -5.326 1.281 -1.897 1.00 87.62 106 ILE A C 1
ATOM 837 O O . ILE A 1 106 ? -5.954 1.589 -0.884 1.00 87.62 106 ILE A O 1
ATOM 841 N N . GLY A 1 107 ? -5.506 0.113 -2.520 1.00 87.06 107 GLY A N 1
ATOM 842 C CA . GLY A 1 107 ? -6.474 -0.894 -2.083 1.00 87.06 107 GLY A CA 1
ATOM 843 C C . GLY A 1 107 ? -6.235 -1.345 -0.640 1.00 87.06 107 GLY A C 1
ATOM 844 O O . GLY A 1 107 ? -7.167 -1.361 0.166 1.00 87.06 107 GLY A O 1
ATOM 845 N N . ASN A 1 108 ? -4.979 -1.618 -0.279 1.00 85.06 108 ASN A N 1
ATOM 846 C CA . ASN A 1 108 ? -4.598 -1.993 1.082 1.00 85.06 108 ASN A CA 1
ATOM 847 C C . ASN A 1 108 ? -4.863 -0.862 2.090 1.00 85.06 108 ASN A C 1
ATOM 849 O O . ASN A 1 108 ? -5.396 -1.098 3.175 1.00 85.06 108 ASN A O 1
ATOM 853 N N . THR A 1 109 ? -4.562 0.384 1.716 1.00 86.00 109 THR A N 1
ATOM 854 C CA . THR A 1 109 ? -4.839 1.565 2.548 1.00 86.00 109 THR A CA 1
ATOM 855 C C . THR A 1 109 ? -6.338 1.724 2.807 1.00 86.00 109 THR A C 1
ATOM 857 O O . THR A 1 109 ? -6.750 1.950 3.946 1.00 86.00 109 THR A O 1
ATOM 860 N N . VAL A 1 110 ? -7.169 1.572 1.770 1.00 88.44 110 VAL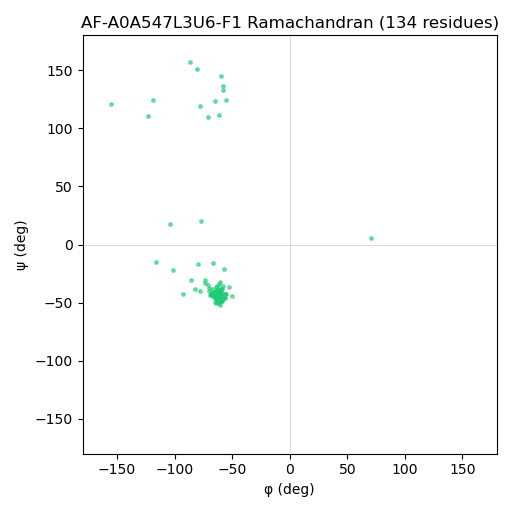 A N 1
ATOM 861 C CA . VAL A 1 110 ? -8.633 1.657 1.880 1.00 88.44 110 VAL A CA 1
ATOM 862 C C . VAL A 1 110 ? -9.173 0.558 2.792 1.00 88.44 110 VAL A C 1
ATOM 864 O O . VAL A 1 110 ? -9.928 0.858 3.718 1.00 88.44 110 VAL A O 1
ATOM 867 N N . LEU A 1 111 ? -8.746 -0.691 2.584 1.00 85.69 111 LEU A N 1
ATOM 868 C CA . LEU A 1 111 ? -9.132 -1.831 3.417 1.00 85.69 111 LEU A CA 1
ATOM 869 C C . LEU A 1 111 ? -8.793 -1.571 4.896 1.00 85.69 111 LEU A C 1
ATOM 871 O O . LEU A 1 111 ? -9.645 -1.735 5.770 1.00 85.69 111 LEU A O 1
ATOM 875 N N . TYR A 1 112 ? -7.582 -1.078 5.166 1.00 83.81 112 TYR A N 1
ATOM 876 C CA . TYR A 1 112 ? -7.130 -0.765 6.519 1.00 83.81 112 TYR A CA 1
ATOM 877 C C . TYR A 1 112 ? -7.987 0.310 7.189 1.00 83.81 112 TYR A C 1
ATOM 879 O O . TYR A 1 112 ? -8.417 0.149 8.332 1.00 83.81 112 TYR A O 1
ATOM 887 N N . ILE A 1 113 ? -8.3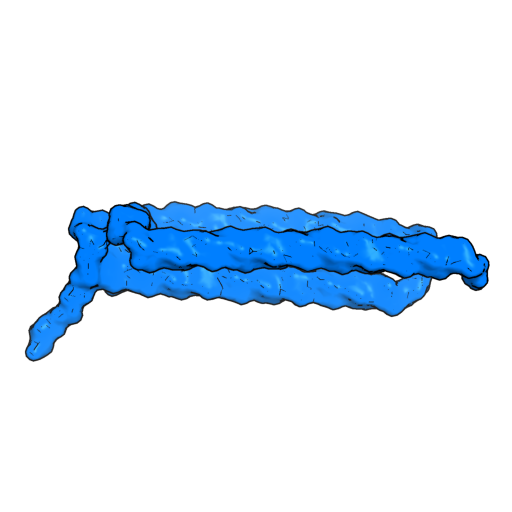03 1.389 6.468 1.00 86.44 113 ILE A N 1
ATOM 888 C CA . ILE A 1 113 ? -9.183 2.451 6.972 1.00 86.44 113 ILE A CA 1
ATOM 889 C C . ILE A 1 113 ? -10.585 1.907 7.269 1.00 86.44 113 ILE A C 1
ATOM 891 O O . ILE A 1 113 ? -11.174 2.283 8.287 1.00 86.44 113 ILE A O 1
ATOM 895 N N . ILE A 1 114 ? -11.123 1.034 6.412 1.00 87.12 114 ILE A N 1
ATOM 896 C CA . ILE A 1 114 ? -12.435 0.407 6.618 1.00 87.12 114 ILE A CA 1
ATOM 897 C C . ILE A 1 114 ? -12.438 -0.394 7.918 1.00 87.12 114 ILE A C 1
ATOM 899 O O . ILE A 1 114 ? -13.330 -0.200 8.744 1.00 87.12 114 ILE A O 1
ATOM 903 N N . VAL A 1 115 ? -11.433 -1.239 8.142 1.00 84.81 115 VAL A N 1
ATOM 904 C CA . VAL A 1 115 ? -11.373 -2.061 9.356 1.00 84.81 115 VAL A CA 1
ATOM 905 C C . VAL A 1 115 ? -11.155 -1.214 10.604 1.00 84.81 115 VAL A C 1
ATOM 907 O O . VAL A 1 115 ? -11.841 -1.419 11.602 1.00 84.81 115 VAL A O 1
ATOM 910 N N . LEU A 1 116 ? -10.283 -0.210 10.550 1.00 85.75 116 LEU A N 1
ATOM 911 C CA . LEU A 1 116 ? -10.103 0.733 11.651 1.00 85.75 116 LEU A CA 1
ATOM 912 C C . LEU A 1 116 ? -11.411 1.447 12.029 1.00 85.75 116 LEU A C 1
ATOM 914 O O . LEU A 1 116 ? -11.776 1.525 13.205 1.00 85.75 116 LEU A O 1
ATOM 918 N N . ARG A 1 117 ? -12.168 1.921 11.030 1.00 85.88 117 ARG A N 1
ATOM 919 C CA . ARG A 1 117 ? -13.493 2.520 11.252 1.00 85.88 117 ARG A CA 1
ATOM 920 C C . ARG A 1 117 ? -14.492 1.511 11.807 1.00 85.88 117 ARG A C 1
ATOM 922 O O . ARG A 1 117 ? -15.259 1.861 12.699 1.00 85.88 117 ARG A O 1
ATOM 929 N N . PHE A 1 118 ? -14.477 0.278 11.310 1.00 85.19 118 PHE A N 1
ATOM 930 C CA . PHE A 1 118 ? -15.336 -0.791 11.806 1.00 85.19 118 PHE A CA 1
ATOM 931 C C . PHE A 1 118 ? -15.073 -1.080 13.290 1.00 85.19 118 PHE A C 1
ATOM 933 O O . PHE A 1 118 ? -16.019 -1.112 14.075 1.00 85.19 118 PHE A O 1
ATOM 940 N N . VAL A 1 119 ? -13.802 -1.202 13.689 1.00 83.94 119 VAL A N 1
ATOM 941 C CA . VAL A 1 119 ? -13.400 -1.398 15.091 1.00 83.94 119 VAL A CA 1
ATOM 942 C C . VAL A 1 119 ? -13.839 -0.214 15.949 1.00 83.94 119 VAL A C 1
ATOM 944 O O . VAL A 1 119 ? -14.498 -0.421 16.962 1.00 83.94 119 VAL A O 1
ATOM 947 N N . LYS A 1 120 ? -13.566 1.027 15.522 1.00 83.44 120 LYS A N 1
ATOM 948 C CA . LYS A 1 120 ? -14.008 2.235 16.242 1.00 83.44 120 LYS A CA 1
ATOM 949 C C . LYS A 1 120 ? -15.523 2.254 16.476 1.00 83.44 120 LYS A C 1
ATOM 951 O O . LYS A 1 120 ? -15.970 2.649 17.546 1.00 83.44 120 LYS A O 1
ATOM 956 N N . ASN A 1 121 ? -16.310 1.873 15.471 1.00 84.00 121 ASN A N 1
ATOM 957 C CA . ASN A 1 121 ? -17.769 1.966 15.531 1.00 84.00 121 ASN A CA 1
ATOM 958 C C . ASN A 1 121 ? -18.420 0.822 16.316 1.00 84.00 121 ASN A C 1
ATOM 960 O O . ASN A 1 121 ? -19.598 0.922 16.648 1.00 84.00 121 ASN A O 1
ATOM 964 N N . ARG A 1 122 ? -17.695 -0.274 16.564 1.00 83.88 122 ARG A N 1
ATOM 965 C CA . ARG A 1 122 ? -18.241 -1.462 17.227 1.00 83.88 122 ARG A CA 1
ATOM 966 C C . ARG A 1 122 ? -17.614 -1.777 18.569 1.00 83.88 122 ARG A C 1
ATOM 968 O O . ARG A 1 122 ? -18.202 -2.576 19.277 1.00 83.88 122 ARG A O 1
ATOM 975 N N . ILE A 1 123 ? -16.468 -1.202 18.920 1.00 83.94 123 ILE A N 1
ATOM 976 C CA . ILE A 1 123 ? -15.741 -1.534 20.146 1.00 83.94 123 ILE A CA 1
ATOM 977 C C . ILE A 1 123 ? -15.625 -0.301 21.037 1.00 83.94 123 ILE A C 1
ATOM 979 O O . ILE A 1 123 ? -15.070 0.724 20.631 1.00 83.94 123 ILE A O 1
ATOM 983 N N . ASP A 1 124 ? -16.093 -0.429 22.276 1.00 80.94 124 ASP A N 1
ATOM 984 C CA . ASP A 1 124 ? -15.941 0.600 23.299 1.00 80.94 124 ASP A CA 1
ATOM 985 C C . ASP A 1 124 ? -14.444 0.789 23.643 1.00 80.94 124 ASP A C 1
ATOM 987 O O . ASP A 1 124 ? -13.766 -0.173 24.025 1.00 80.94 124 ASP A O 1
ATOM 991 N N . PRO A 1 125 ? -13.894 2.012 23.525 1.00 80.62 125 PRO A N 1
ATOM 992 C CA . PRO A 1 125 ? -12.481 2.291 23.781 1.00 80.62 125 PRO A CA 1
ATOM 993 C C . PRO A 1 125 ? -12.050 2.126 25.248 1.00 80.62 125 PRO A C 1
ATOM 995 O O . PRO A 1 125 ? -10.849 2.053 25.516 1.00 80.62 125 PRO A O 1
ATOM 998 N N . ASN A 1 126 ? -12.983 2.069 26.201 1.00 81.31 126 ASN A N 1
ATOM 999 C CA . ASN A 1 126 ? -12.681 1.911 27.624 1.00 81.31 126 ASN A CA 1
ATOM 1000 C C . ASN A 1 126 ? -12.701 0.438 28.044 1.00 81.31 126 ASN A C 1
ATOM 1002 O O . ASN A 1 126 ? -11.803 -0.018 28.757 1.00 81.31 126 ASN A O 1
ATOM 1006 N N . THR A 1 127 ? -13.695 -0.311 27.565 1.00 77.50 127 THR A N 1
ATOM 1007 C CA . THR A 1 127 ? -13.939 -1.698 27.985 1.00 77.50 127 THR A CA 1
ATOM 1008 C C . THR A 1 127 ? -13.428 -2.738 26.987 1.00 77.50 127 THR A C 1
ATOM 1010 O O . THR A 1 127 ? -13.163 -3.871 27.375 1.00 77.50 127 THR A O 1
ATOM 1013 N N . GLY A 1 128 ? -13.250 -2.374 25.711 1.00 76.88 128 GLY A N 1
ATOM 1014 C CA . GLY A 1 128 ? -12.914 -3.317 24.639 1.00 76.88 128 GLY A CA 1
ATOM 1015 C C . GLY A 1 128 ? -14.067 -4.253 24.256 1.00 76.88 128 GLY A C 1
ATOM 1016 O O . GLY A 1 128 ? -13.870 -5.161 23.449 1.00 76.88 128 GLY A O 1
ATOM 1017 N N . ASN A 1 129 ? -15.259 -4.047 24.825 1.00 82.75 129 ASN A N 1
ATOM 1018 C CA . ASN A 1 129 ? -16.446 -4.838 24.530 1.00 82.75 129 ASN A CA 1
ATOM 1019 C C . ASN A 1 129 ? -17.197 -4.285 23.309 1.00 82.75 129 ASN A C 1
ATOM 1021 O O . ASN A 1 129 ? -17.065 -3.098 22.987 1.00 82.75 129 ASN A O 1
ATOM 1025 N N . PRO A 1 130 ? -18.002 -5.124 22.632 1.00 81.19 130 PRO A N 1
ATOM 1026 C CA . PRO A 1 130 ? -18.893 -4.658 21.585 1.00 81.19 130 PRO A CA 1
ATOM 1027 C C . PRO A 1 130 ? -19.870 -3.603 22.116 1.00 81.19 130 PRO A C 1
ATOM 1029 O O . PRO A 1 130 ? -20.454 -3.780 23.183 1.00 81.19 130 PRO A O 1
ATOM 1032 N N . ILE A 1 131 ? -20.072 -2.525 21.362 1.00 81.31 131 ILE A N 1
ATOM 1033 C CA . ILE A 1 131 ? -21.103 -1.527 21.645 1.00 81.31 131 ILE A CA 1
ATOM 1034 C C . ILE A 1 131 ? -22.449 -2.186 21.331 1.00 81.31 131 ILE A C 1
ATOM 1036 O O . ILE A 1 131 ? -22.748 -2.462 20.167 1.00 81.31 131 ILE A O 1
ATOM 1040 N N . SER A 1 132 ? -23.238 -2.486 22.364 1.00 72.75 132 SER A N 1
ATOM 1041 C CA . SER A 1 132 ? -24.593 -3.013 22.193 1.00 72.75 132 SER A CA 1
ATOM 1042 C C . SER A 1 132 ? -25.427 -2.023 21.373 1.00 72.75 132 SER A C 1
ATOM 1044 O O . SER A 1 132 ? -25.394 -0.826 21.676 1.00 72.75 132 SER A O 1
ATOM 1046 N N . PRO A 1 133 ? -26.169 -2.469 20.342 1.00 64.94 133 PRO A N 1
ATOM 1047 C CA . PRO A 1 133 ? -27.103 -1.585 19.661 1.00 64.94 133 PRO A CA 1
ATOM 1048 C C . PRO A 1 133 ? -28.143 -1.076 20.673 1.00 64.94 133 PRO A C 1
ATOM 1050 O O . PRO A 1 133 ? -28.499 -1.824 21.591 1.00 64.94 133 PRO A O 1
ATOM 1053 N N . PRO A 1 134 ? -28.618 0.177 20.544 1.00 57.88 134 PRO A N 1
ATOM 1054 C CA . PRO A 1 134 ? -29.702 0.665 21.384 1.00 57.88 134 PRO A CA 1
ATOM 1055 C C . PRO A 1 134 ? -30.885 -0.296 21.241 1.00 57.88 134 PRO A C 1
ATOM 1057 O O . PRO A 1 134 ? -31.296 -0.596 20.119 1.00 57.88 134 PRO A O 1
ATOM 1060 N N . GLN A 1 135 ? -31.373 -0.828 22.364 1.00 59.28 135 GLN A N 1
ATOM 1061 C CA . GLN A 1 135 ? -32.595 -1.628 22.377 1.00 59.28 135 GLN A CA 1
ATOM 1062 C C . GLN A 1 135 ? -33.726 -0.715 21.888 1.00 59.28 135 GLN A C 1
ATOM 1064 O O . GLN A 1 135 ? -34.008 0.295 22.532 1.00 59.28 135 GLN A O 1
ATOM 1069 N N . GLN A 1 136 ? -34.254 -1.013 20.698 1.00 50.53 136 GLN A N 1
ATOM 1070 C CA . GLN A 1 136 ? -35.433 -0.353 20.134 1.00 50.53 136 GLN A CA 1
ATOM 1071 C C . GLN A 1 136 ? -36.699 -0.889 20.789 1.00 50.53 136 GLN A C 1
ATOM 1073 O O . GLN A 1 136 ? -36.736 -2.113 21.054 1.00 50.53 136 GLN A O 1
#

Sequence (136 aa):
MTAASSDMALAYAKNYWDAGNQVVILMFGLAFAVYYTLTQYKEVLRLVSKYNFRLIRLTLISNLLLLALLWILNTQETAVAQIVTPEDALLRAIAAGFYIRASLLIGNTVLYIIVLRFVKNRIDPNTGNPISPPQQ

Mean predicted aligned error: 8.34 Å

Nearest PDB structures (foldseek):
  3zx6-assembly1_A  TM=3.776E-01  e=3.306E+00  Archaeoglobus fulgidus DSM 4304
  3ja6-assembly1_I  TM=2.456E-01  e=1.011E+00  Escherichia coli
  1qu7-assembly1_B  TM=3.183E-01  e=3.915E+00  Escherichia coli

Secondary structure (DSSP, 8-state):
--HHHHHHHHHHHHHHHHHHHHHHHHHHHHHHHHHHHHHH-HHHHHHHHHHHHHHHHHHHHHHHHHHHHHHHHHHHHHHHHHHH---HHHHHHHHHHHHHHHHHHHHHHHHHHHHHHHHHHHB-TTT-SB-PPP--

Foldseek 3Di:
DDPVLVVVVVVVLVVVVVVLVVVLCVLVVVLVVLVVVCVPDLVSLLVLLVCVVVVLVVLVVVLVVVLVVLVVVLVVLLVVCVVSDVDPVSNVVSVVSSVVSNVSSVVSSVVVNVVSVVSNQQADNPPSHGDDDPDD

Radius of gyration: 21.04 Å; Cα contacts (8 Å, |Δi|>4): 78; chains: 1; bounding box: 60×22×58 Å